Protein AF-A0A8X7MHL4-F1 (afdb_monomer_lite)

Sequence (92 aa):
MGKALRHKARLVAMGNTQRAGIDYGETFSPVARMASLRILLVLAAKFGWIVEQSDVVTAYLNGVLHDTVYMEQPPGFEDGTSDVLLLRRALY

pLDDT: mean 73.44, std 15.22, range [43.0, 97.62]

InterPro domains:
  IPR013103 Reverse transcriptase, RNA-dependent DNA polymerase [PF07727] (4-92)

Organism: NCBI:txid13291

Secondary structure (DSSP, 8-state):
----S----------TTPPTTTTTT--------HHHHHHHHHHHHHHT--------TTGGGG----S--EEPPPTT---SS---EE--S---

Structure (mmCIF, N/CA/C/O backbone):
data_AF-A0A8X7MHL4-F1
#
_entry.id   AF-A0A8X7MHL4-F1
#
loop_
_atom_site.group_PDB
_atom_site.id
_atom_site.type_symbol
_atom_site.label_atom_id
_atom_site.label_alt_id
_atom_site.label_comp_id
_atom_site.label_asym_id
_atom_site.label_entity_id
_atom_site.label_seq_id
_atom_site.pdbx_PDB_ins_code
_atom_site.Cartn_x
_atom_site.Cartn_y
_atom_site.Cartn_z
_atom_site.occupancy
_atom_site.B_iso_or_equiv
_atom_site.auth_seq_id
_atom_site.auth_comp_id
_atom_site.auth_asym_id
_atom_site.auth_atom_id
_atom_site.pdbx_PDB_model_num
ATOM 1 N N . MET A 1 1 ? 21.349 30.747 -8.680 1.00 43.00 1 MET A N 1
ATOM 2 C CA . MET A 1 1 ? 20.839 29.602 -9.468 1.00 43.00 1 MET A CA 1
ATOM 3 C C . MET A 1 1 ? 20.568 28.450 -8.511 1.00 43.00 1 MET A C 1
ATOM 5 O O . MET A 1 1 ? 21.490 28.026 -7.827 1.00 43.00 1 MET A O 1
ATOM 9 N N . GLY A 1 2 ? 19.309 28.028 -8.368 1.00 46.75 2 GLY A N 1
ATOM 10 C CA . GLY A 1 2 ? 18.921 26.975 -7.424 1.00 46.75 2 GLY A CA 1
ATOM 11 C C . GLY A 1 2 ? 19.249 25.590 -7.977 1.00 46.75 2 GLY A C 1
ATOM 12 O O . GLY A 1 2 ? 18.746 25.213 -9.030 1.00 46.75 2 GLY A O 1
ATOM 13 N N . LYS A 1 3 ? 20.109 24.842 -7.282 1.00 59.22 3 LYS A N 1
ATOM 14 C CA . LYS A 1 3 ? 20.404 23.438 -7.592 1.00 59.22 3 LYS A CA 1
ATOM 15 C C . LYS A 1 3 ? 19.164 22.604 -7.249 1.00 59.22 3 LYS A C 1
ATOM 17 O O . LYS A 1 3 ? 18.593 22.792 -6.175 1.00 59.22 3 LYS A O 1
ATOM 22 N N . ALA A 1 4 ? 18.734 21.708 -8.138 1.00 56.72 4 ALA A N 1
ATOM 23 C CA . ALA A 1 4 ? 17.614 20.814 -7.855 1.00 56.72 4 ALA A CA 1
ATOM 24 C C . ALA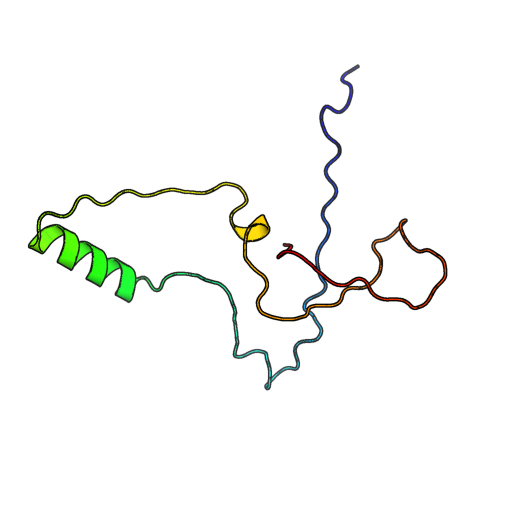 A 1 4 ? 17.930 19.975 -6.603 1.00 56.72 4 ALA A C 1
ATOM 26 O O . ALA A 1 4 ? 18.848 19.162 -6.611 1.00 56.72 4 ALA A O 1
ATOM 27 N N . LEU A 1 5 ? 17.183 20.192 -5.515 1.00 66.25 5 LEU A N 1
ATOM 28 C CA . LEU A 1 5 ? 17.401 19.522 -4.225 1.00 66.25 5 LEU A CA 1
ATOM 29 C C . LEU A 1 5 ? 17.060 18.023 -4.252 1.00 66.25 5 LEU A C 1
ATOM 31 O O . LEU A 1 5 ? 17.471 17.288 -3.358 1.00 66.25 5 LEU A O 1
ATOM 35 N N . ARG A 1 6 ? 16.291 17.559 -5.248 1.00 57.53 6 ARG A N 1
ATOM 36 C CA . ARG A 1 6 ? 15.882 16.156 -5.379 1.00 57.53 6 ARG A CA 1
ATOM 37 C C . ARG A 1 6 ? 15.428 15.846 -6.803 1.00 57.53 6 ARG A C 1
ATOM 39 O O . ARG A 1 6 ? 14.475 16.451 -7.290 1.00 57.53 6 ARG A O 1
ATOM 46 N N . HIS A 1 7 ? 16.053 14.858 -7.436 1.00 67.00 7 HIS A N 1
ATOM 47 C CA . HIS A 1 7 ? 15.539 14.263 -8.668 1.00 67.00 7 HIS A CA 1
ATOM 48 C C . HIS A 1 7 ? 14.431 13.269 -8.298 1.00 67.00 7 HIS A C 1
ATOM 50 O O . HIS A 1 7 ? 14.639 12.372 -7.481 1.00 67.00 7 HIS A O 1
ATOM 56 N N . LYS A 1 8 ? 13.223 13.469 -8.832 1.00 54.62 8 LYS A N 1
ATOM 57 C CA . LYS A 1 8 ? 12.098 12.545 -8.653 1.00 54.62 8 LYS A CA 1
ATOM 58 C C . LYS A 1 8 ? 11.960 11.720 -9.928 1.00 54.62 8 LYS A C 1
ATOM 60 O O . LYS A 1 8 ? 11.561 12.263 -10.950 1.00 54.62 8 LYS A O 1
ATOM 65 N N . ALA A 1 9 ? 12.266 10.432 -9.848 1.00 59.59 9 ALA A N 1
ATOM 66 C CA . ALA A 1 9 ? 11.848 9.451 -10.841 1.00 59.59 9 ALA A CA 1
ATOM 67 C C . ALA A 1 9 ? 10.581 8.756 -10.327 1.00 59.59 9 ALA A C 1
ATOM 69 O O . ALA A 1 9 ? 10.461 8.496 -9.127 1.00 59.59 9 ALA A O 1
ATOM 70 N N . ARG A 1 10 ? 9.617 8.510 -11.215 1.00 59.62 10 ARG A N 1
ATOM 71 C CA . ARG A 1 10 ? 8.440 7.683 -10.931 1.00 59.62 10 ARG A CA 1
ATOM 72 C C . ARG A 1 10 ? 8.574 6.427 -11.771 1.00 59.62 10 ARG A C 1
ATOM 74 O O . ARG A 1 10 ? 8.674 6.534 -12.988 1.00 59.62 10 ARG A O 1
ATOM 81 N N . LEU A 1 11 ? 8.603 5.281 -11.108 1.00 60.25 11 LEU A N 1
ATOM 82 C CA . LEU A 1 11 ? 8.535 3.984 -11.755 1.00 60.25 11 LEU A CA 1
ATOM 83 C C . LEU A 1 11 ? 7.122 3.461 -11.535 1.00 60.25 11 LEU A C 1
ATOM 85 O O . LEU A 1 11 ? 6.711 3.362 -10.381 1.00 60.25 11 LEU A O 1
ATOM 89 N N . VAL A 1 12 ? 6.404 3.207 -12.626 1.00 60.25 12 VAL A N 1
ATOM 90 C CA . VAL A 1 12 ? 5.046 2.666 -12.592 1.00 60.25 1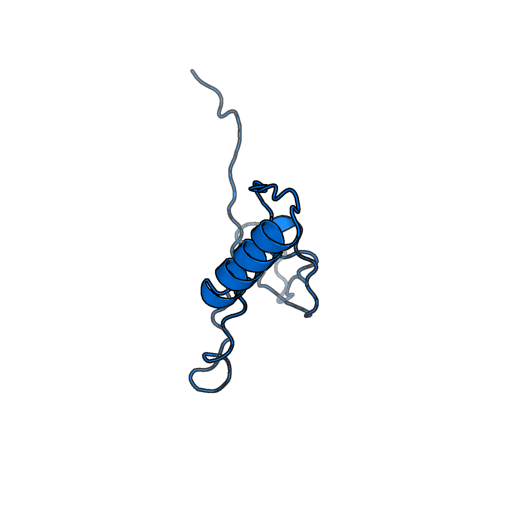2 VAL A CA 1
ATOM 91 C C . VAL A 1 12 ? 5.093 1.261 -13.155 1.00 60.25 12 VAL A C 1
ATOM 93 O O . VAL A 1 12 ? 5.529 1.074 -14.291 1.00 60.25 12 VAL A O 1
ATOM 96 N N . ALA A 1 13 ? 4.681 0.275 -12.361 1.00 61.03 13 ALA A N 1
ATOM 97 C CA . ALA A 1 13 ? 4.506 -1.075 -12.877 1.00 61.03 13 ALA A CA 1
ATOM 98 C C . ALA A 1 13 ? 3.285 -1.069 -13.808 1.00 61.03 13 ALA A C 1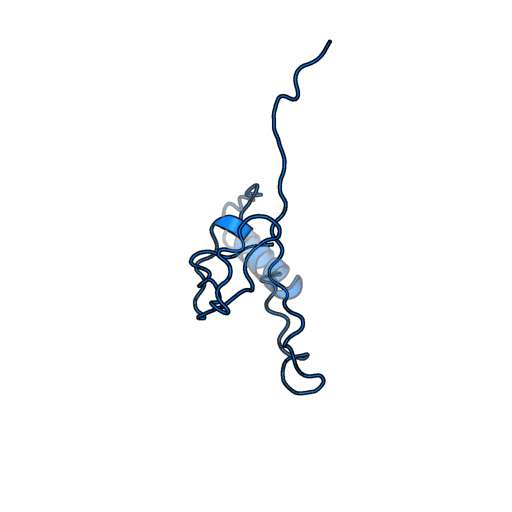
ATOM 100 O O . ALA A 1 13 ? 2.200 -0.630 -13.424 1.00 61.03 13 ALA A O 1
ATOM 101 N N . MET A 1 14 ? 3.453 -1.510 -15.053 1.00 60.47 14 MET A N 1
ATOM 102 C CA . MET A 1 14 ? 2.361 -1.517 -16.022 1.00 60.47 14 MET A CA 1
ATOM 103 C C . MET A 1 14 ? 1.360 -2.627 -15.654 1.00 60.47 14 MET A C 1
ATOM 105 O O . MET A 1 14 ? 1.524 -3.780 -16.028 1.00 60.47 14 MET A O 1
ATOM 109 N N . GLY A 1 15 ? 0.318 -2.289 -14.890 1.00 55.19 15 GLY A N 1
ATOM 110 C CA . GLY A 1 15 ? -0.742 -3.222 -14.470 1.00 55.19 15 GLY A CA 1
ATOM 111 C C . GLY A 1 15 ? -1.757 -3.577 -15.567 1.00 55.19 15 GLY A C 1
ATOM 112 O O . GLY A 1 15 ? -2.844 -4.065 -15.272 1.00 55.19 15 GLY A O 1
ATOM 113 N N . ASN A 1 16 ? -1.449 -3.297 -16.835 1.00 53.94 16 ASN A N 1
ATOM 114 C CA . ASN A 1 16 ? -2.373 -3.448 -17.964 1.00 53.94 16 ASN A CA 1
ATOM 115 C C . ASN A 1 16 ? -2.458 -4.884 -18.515 1.00 53.94 16 ASN A C 1
ATOM 117 O O . ASN A 1 16 ? -3.100 -5.101 -19.540 1.00 53.94 16 ASN A O 1
ATOM 121 N N . THR A 1 17 ? -1.836 -5.861 -17.857 1.00 57.88 17 THR A N 1
ATOM 122 C CA . THR A 1 17 ? -1.956 -7.285 -18.202 1.00 57.88 17 THR A CA 1
ATOM 123 C C . THR A 1 17 ? -3.251 -7.921 -17.697 1.00 57.88 17 THR A C 1
ATOM 125 O O . THR A 1 17 ? -3.544 -9.063 -18.056 1.00 57.88 17 THR A O 1
ATOM 128 N N . GLN A 1 18 ? -4.052 -7.184 -16.920 1.00 56.62 18 GLN A N 1
ATOM 129 C CA . GLN A 1 18 ? -5.388 -7.606 -16.510 1.00 56.62 18 GLN A CA 1
ATOM 130 C C . GLN A 1 18 ? -6.278 -7.843 -17.737 1.00 56.62 18 GLN A C 1
ATOM 132 O O . GLN A 1 18 ? -6.373 -7.005 -18.639 1.00 56.62 18 GLN A O 1
ATOM 137 N N . ARG A 1 19 ? -6.970 -8.984 -17.770 1.00 59.06 19 ARG A N 1
ATOM 138 C CA . ARG A 1 19 ? -7.919 -9.334 -18.831 1.00 59.06 19 ARG A CA 1
ATOM 139 C C . ARG A 1 19 ? -9.331 -8.911 -18.432 1.00 59.06 19 ARG A C 1
ATOM 141 O O . ARG A 1 19 ? -9.836 -9.294 -17.372 1.00 59.06 19 ARG A O 1
ATOM 148 N N . ALA A 1 20 ? -9.988 -8.143 -19.301 1.00 51.69 20 ALA A N 1
ATOM 149 C CA . ALA A 1 20 ? -11.374 -7.723 -19.106 1.00 51.69 20 ALA A CA 1
ATOM 150 C C . ALA A 1 20 ? -12.289 -8.948 -18.927 1.00 51.69 20 ALA A C 1
ATOM 152 O O . ALA A 1 20 ? -12.302 -9.845 -19.767 1.00 51.69 20 ALA A O 1
ATOM 153 N N . GLY A 1 21 ? -13.036 -8.992 -17.819 1.00 57.88 21 GLY A N 1
ATOM 154 C CA . GLY A 1 21 ? -13.932 -10.106 -17.477 1.00 57.88 21 GLY A CA 1
ATOM 155 C C . GLY A 1 21 ? -13.297 -11.272 -16.705 1.00 57.88 21 GLY A C 1
ATOM 156 O O . GLY A 1 21 ? -14.029 -12.180 -16.327 1.00 57.88 21 GLY A O 1
ATOM 157 N N . ILE A 1 22 ? -11.984 -11.242 -16.443 1.00 64.06 22 ILE A N 1
ATOM 158 C CA . ILE A 1 22 ? -11.283 -12.223 -15.593 1.00 64.06 22 ILE A CA 1
ATOM 159 C C . ILE A 1 22 ? -10.723 -11.510 -14.356 1.00 64.06 22 ILE A C 1
ATOM 161 O O . ILE A 1 22 ? -11.158 -11.785 -13.244 1.00 64.06 22 ILE A O 1
ATOM 165 N N . ASP A 1 23 ? -9.859 -10.512 -14.565 1.00 54.31 23 ASP A N 1
ATOM 166 C CA . ASP A 1 23 ? -9.099 -9.863 -13.482 1.00 54.31 23 ASP A CA 1
ATOM 167 C C . ASP A 1 23 ? -9.699 -8.506 -13.061 1.00 54.31 23 ASP A C 1
ATOM 169 O O . ASP A 1 23 ? -9.372 -7.953 -12.016 1.00 54.31 23 ASP A O 1
ATOM 173 N N . TYR A 1 24 ? -10.621 -7.952 -13.861 1.00 54.59 24 TYR A N 1
ATOM 174 C CA . TYR A 1 24 ? -11.199 -6.611 -13.642 1.00 54.59 24 TYR A CA 1
ATOM 175 C C . TYR A 1 24 ? -12.128 -6.535 -12.416 1.00 54.59 24 TYR A C 1
ATOM 177 O O . TYR A 1 24 ? -12.449 -5.441 -11.954 1.00 54.59 24 TYR A O 1
ATOM 185 N N . GLY A 1 25 ? -12.582 -7.680 -11.894 1.00 50.75 25 GLY A N 1
ATOM 186 C CA . GLY A 1 25 ? -13.350 -7.746 -10.647 1.00 50.75 25 GLY A CA 1
ATOM 187 C C . GLY A 1 25 ? -12.479 -7.627 -9.393 1.00 50.75 25 GLY A C 1
ATOM 188 O O . GLY A 1 25 ? -12.986 -7.290 -8.322 1.00 50.75 25 GLY A O 1
ATOM 189 N N . GLU A 1 26 ? -11.173 -7.865 -9.518 1.00 49.22 26 GLU A N 1
ATOM 190 C CA . GLU A 1 26 ? -10.235 -7.861 -8.403 1.00 49.22 26 GLU A CA 1
ATOM 191 C C . GLU A 1 26 ? -9.529 -6.506 -8.304 1.00 49.22 26 GLU A C 1
ATOM 193 O O . GLU A 1 26 ? -8.393 -6.294 -8.724 1.00 49.22 26 GLU A O 1
ATOM 198 N N . THR A 1 27 ? -10.233 -5.529 -7.733 1.00 47.78 27 THR A N 1
ATOM 199 C CA . THR A 1 27 ? -9.605 -4.263 -7.346 1.00 47.78 27 THR A CA 1
ATOM 200 C C . THR A 1 27 ? -8.853 -4.468 -6.028 1.00 47.78 27 THR A C 1
ATOM 202 O O . THR A 1 27 ? -9.418 -4.290 -4.949 1.00 47.78 27 THR A O 1
ATOM 205 N N . PHE A 1 28 ? -7.570 -4.835 -6.095 1.00 53.22 28 PHE A N 1
ATOM 206 C CA . PHE A 1 28 ? -6.679 -4.918 -4.930 1.00 53.22 28 PHE A CA 1
ATOM 207 C C . PHE A 1 28 ? -6.246 -3.523 -4.465 1.00 53.22 28 PHE A C 1
ATOM 209 O O . PHE A 1 28 ? -5.078 -3.149 -4.505 1.00 53.22 28 PHE A O 1
ATOM 216 N N . SER A 1 29 ? -7.208 -2.720 -4.023 1.00 55.78 29 SER A N 1
ATOM 217 C CA . SER A 1 29 ? -6.914 -1.531 -3.236 1.00 55.78 29 SER A CA 1
ATOM 218 C C . SER A 1 29 ? -7.361 -1.806 -1.804 1.00 55.78 29 SER A C 1
ATOM 220 O O . SER A 1 29 ? -8.538 -2.120 -1.601 1.00 55.78 29 SER A O 1
ATOM 222 N N . PRO A 1 30 ? -6.475 -1.711 -0.795 1.00 56.66 30 PRO A N 1
ATOM 223 C CA . PRO A 1 30 ? -6.826 -1.918 0.607 1.00 56.66 30 PRO A CA 1
ATOM 224 C C . PRO A 1 30 ? -7.605 -0.709 1.152 1.00 56.66 30 PRO A C 1
ATOM 226 O O . PRO A 1 30 ? -7.236 -0.097 2.151 1.00 56.66 30 PRO A O 1
ATOM 229 N N . VAL A 1 31 ? -8.691 -0.325 0.480 1.00 65.69 31 VAL A N 1
ATOM 230 C CA . VAL A 1 31 ? -9.600 0.713 0.956 1.00 65.69 31 VAL A CA 1
ATOM 231 C C . VAL A 1 31 ? -10.550 0.059 1.946 1.00 65.69 31 VAL A C 1
ATOM 233 O O . VAL A 1 31 ? -11.410 -0.747 1.580 1.00 65.69 31 VAL A O 1
ATOM 236 N N . ALA A 1 32 ? -10.397 0.403 3.223 1.00 78.94 32 ALA A N 1
ATOM 237 C CA . ALA A 1 32 ? -11.335 -0.025 4.247 1.00 78.94 32 ALA A CA 1
ATOM 238 C C . ALA A 1 32 ? -12.760 0.416 3.871 1.00 78.94 32 ALA A C 1
ATOM 240 O O . ALA A 1 32 ? -13.013 1.574 3.532 1.00 78.94 32 ALA A O 1
ATOM 241 N N . ARG A 1 33 ? -13.724 -0.508 3.948 1.00 84.94 33 ARG A N 1
ATOM 242 C CA . ARG A 1 33 ? -15.130 -0.183 3.686 1.00 84.94 33 ARG A CA 1
ATOM 243 C C . ARG A 1 33 ? -15.666 0.722 4.794 1.00 84.94 33 ARG A C 1
ATOM 245 O O . ARG A 1 33 ? -15.545 0.401 5.976 1.00 84.94 33 ARG A O 1
ATOM 252 N N . MET A 1 34 ? -16.365 1.794 4.418 1.00 86.44 34 MET A N 1
ATOM 253 C CA . MET A 1 34 ? -16.959 2.734 5.382 1.00 86.44 34 MET A CA 1
ATOM 254 C C . MET A 1 34 ? -17.928 2.067 6.366 1.00 86.44 34 MET A C 1
ATOM 256 O O . MET A 1 34 ? -18.006 2.479 7.520 1.00 86.44 34 MET A O 1
ATOM 260 N N . ALA A 1 35 ? -18.654 1.029 5.937 1.00 90.12 35 ALA A N 1
ATOM 261 C CA . ALA A 1 35 ? -19.525 0.258 6.823 1.00 90.12 35 ALA A CA 1
ATOM 262 C C . ALA A 1 35 ? -18.728 -0.424 7.950 1.00 90.12 35 ALA A C 1
ATOM 264 O O . ALA A 1 35 ? -19.088 -0.298 9.118 1.00 90.12 35 ALA A O 1
ATOM 265 N N . SER A 1 36 ? -17.610 -1.070 7.611 1.00 91.19 36 SER A N 1
ATOM 266 C CA . SER A 1 36 ? -16.707 -1.706 8.576 1.00 91.19 36 SER A CA 1
ATOM 267 C C . SER A 1 36 ? -16.088 -0.685 9.532 1.00 91.19 36 SER A C 1
ATOM 269 O O . SER A 1 36 ? -16.070 -0.916 10.738 1.00 91.19 36 SER A O 1
ATOM 271 N N . LEU A 1 37 ? -15.656 0.473 9.018 1.00 90.94 37 LEU A N 1
ATOM 272 C CA . LEU A 1 37 ? -15.104 1.549 9.845 1.00 90.94 37 LEU A CA 1
ATOM 273 C C . LEU A 1 37 ? -16.130 2.074 10.862 1.00 90.94 37 LEU A C 1
ATOM 275 O O . LEU A 1 37 ? -15.808 2.244 12.034 1.00 90.94 37 LEU A O 1
ATOM 279 N N . ARG A 1 38 ? -17.386 2.281 10.446 1.00 94.00 38 ARG A N 1
ATOM 280 C CA . ARG A 1 38 ? -18.463 2.718 11.353 1.00 94.00 38 ARG A CA 1
ATOM 281 C C . ARG A 1 38 ? -18.737 1.699 12.456 1.00 94.00 38 ARG A C 1
ATOM 283 O O . ARG A 1 38 ? -18.904 2.098 13.602 1.00 94.00 38 ARG A O 1
ATOM 290 N N . ILE A 1 39 ? -18.757 0.405 12.129 1.00 95.62 39 ILE A N 1
ATOM 291 C CA . ILE A 1 39 ? -18.933 -0.662 13.128 1.00 95.62 39 ILE A CA 1
ATOM 292 C C . ILE A 1 39 ? -17.796 -0.615 14.156 1.00 95.62 39 ILE A C 1
ATOM 294 O O . ILE A 1 39 ? -18.065 -0.636 15.355 1.00 95.62 39 ILE A O 1
ATOM 298 N N . LEU A 1 40 ? -16.545 -0.488 13.701 1.00 94.44 40 LEU A N 1
ATOM 299 C CA . LEU A 1 40 ? -15.380 -0.376 14.581 1.00 94.44 40 LEU A CA 1
ATOM 300 C C . LEU A 1 40 ? -15.500 0.825 15.534 1.00 94.44 40 LEU A C 1
ATOM 302 O O . LEU A 1 40 ? -15.285 0.680 16.733 1.00 94.44 40 LEU A O 1
ATOM 306 N N . LEU A 1 41 ? -15.899 1.992 15.017 1.00 95.56 41 LEU A N 1
ATOM 307 C CA . LEU A 1 41 ? -16.082 3.208 15.816 1.00 95.56 41 LEU A CA 1
ATOM 308 C C . LEU A 1 41 ? -17.215 3.072 16.844 1.00 95.56 41 LEU A C 1
ATOM 310 O O . LEU A 1 41 ? -17.066 3.519 17.978 1.00 95.56 41 LEU A O 1
ATOM 314 N N . VAL A 1 42 ? -18.327 2.422 16.484 1.00 97.12 42 VAL A N 1
ATOM 315 C CA . VAL A 1 42 ? -19.425 2.137 17.425 1.00 97.12 42 VAL A CA 1
ATOM 316 C C . VAL A 1 42 ? -18.960 1.210 18.548 1.00 97.12 42 VAL A C 1
ATOM 318 O O . VAL A 1 42 ? -19.297 1.440 19.708 1.00 97.12 42 VAL A O 1
ATOM 321 N N . LEU A 1 43 ? -18.168 0.182 18.229 1.00 97.25 43 LEU A N 1
ATOM 322 C CA . LEU A 1 43 ? -17.586 -0.707 19.237 1.00 97.25 43 LEU A CA 1
ATOM 323 C C . LEU A 1 43 ? -16.622 0.054 20.148 1.00 97.25 43 LEU A C 1
ATOM 325 O O . LEU A 1 43 ? -16.729 -0.062 21.366 1.00 97.25 43 LEU A O 1
ATOM 329 N N . ALA A 1 44 ? -15.750 0.884 19.575 1.00 96.75 44 ALA A N 1
ATOM 330 C CA . ALA A 1 44 ? -14.832 1.706 20.348 1.00 96.75 44 ALA A CA 1
ATOM 331 C C . ALA A 1 44 ? -15.582 2.632 21.318 1.00 96.75 44 ALA A C 1
ATOM 333 O O . ALA A 1 44 ? -15.264 2.657 22.503 1.00 96.75 44 ALA A O 1
ATOM 334 N N . ALA A 1 45 ? -16.643 3.302 20.858 1.00 96.44 45 ALA A N 1
ATOM 335 C CA . ALA A 1 45 ? -17.479 4.143 21.712 1.00 96.44 45 ALA A CA 1
ATOM 336 C C . ALA A 1 45 ? -18.196 3.338 22.812 1.00 96.44 45 ALA A C 1
ATOM 338 O O . ALA A 1 45 ? -18.265 3.781 23.956 1.00 96.44 45 ALA A O 1
ATOM 339 N N . LYS A 1 46 ? -18.701 2.137 22.489 1.00 97.62 46 LYS A N 1
ATOM 340 C CA . LYS A 1 46 ? -19.396 1.255 23.442 1.00 97.62 46 LYS A CA 1
ATOM 341 C C . LYS A 1 46 ? -18.477 0.744 24.553 1.00 97.62 46 LYS A C 1
ATOM 343 O O . LYS A 1 46 ? -18.920 0.613 25.689 1.00 97.62 46 LYS A O 1
ATOM 348 N N . PHE A 1 47 ? -17.233 0.416 24.219 1.00 97.44 47 PHE A N 1
ATOM 349 C CA . PHE A 1 47 ? -16.270 -0.177 25.149 1.00 97.44 47 PHE A CA 1
ATOM 350 C C . PHE A 1 47 ? -15.255 0.831 25.707 1.00 97.44 47 PHE A C 1
ATOM 352 O O . PHE A 1 47 ? -14.363 0.437 26.455 1.00 97.44 47 PHE A O 1
ATOM 359 N N . GLY A 1 48 ? -15.382 2.118 25.365 1.00 95.62 48 GLY A N 1
ATOM 360 C CA . GLY A 1 48 ? -14.464 3.167 25.811 1.00 95.62 48 GLY A CA 1
ATOM 361 C C . GLY A 1 48 ? -13.044 3.015 25.259 1.00 95.62 48 GLY A C 1
ATOM 362 O O . GLY A 1 48 ? -12.087 3.389 25.932 1.00 95.62 48 GLY A O 1
ATOM 363 N N . TRP A 1 49 ? -12.880 2.432 24.068 1.00 97.50 49 TRP A N 1
ATOM 364 C CA . TRP A 1 49 ? -11.567 2.288 23.440 1.00 97.50 49 TRP A CA 1
ATOM 365 C C . TRP A 1 49 ? -11.071 3.617 22.879 1.00 97.50 49 TRP A C 1
ATOM 367 O O . TRP A 1 49 ? -11.830 4.390 22.291 1.00 97.50 49 TRP A O 1
ATOM 377 N N . ILE A 1 50 ? -9.767 3.844 23.010 1.00 94.19 50 ILE A N 1
ATOM 378 C CA . ILE A 1 50 ? -9.082 4.965 22.375 1.00 94.19 50 ILE A CA 1
ATOM 379 C C . ILE A 1 50 ? -8.870 4.617 20.901 1.00 94.19 50 ILE A C 1
ATOM 381 O O . ILE A 1 50 ? -8.377 3.537 20.576 1.00 94.19 50 ILE A O 1
ATOM 385 N N . VAL A 1 51 ? -9.257 5.532 20.014 1.00 92.56 51 VAL A N 1
ATOM 386 C CA . VAL A 1 51 ? -9.036 5.407 18.571 1.00 92.56 51 VAL A CA 1
ATOM 387 C C . VAL A 1 51 ? -7.987 6.420 18.149 1.00 92.56 51 VAL A C 1
ATOM 389 O O . VAL A 1 51 ? -8.163 7.619 18.354 1.00 92.56 51 VAL A O 1
ATOM 392 N N . GLU A 1 52 ? -6.925 5.932 17.519 1.00 91.00 52 GLU A N 1
ATOM 393 C CA . GLU A 1 52 ? -5.864 6.754 16.947 1.00 91.00 52 GLU A CA 1
ATOM 394 C C . GLU A 1 52 ? -5.820 6.553 15.431 1.00 91.00 52 GLU A C 1
ATOM 396 O O . GLU A 1 52 ? -5.963 5.437 14.927 1.00 91.00 52 GLU A O 1
ATOM 401 N N . GLN A 1 53 ? -5.635 7.644 14.691 1.00 87.12 53 GLN A N 1
ATOM 402 C CA . GLN A 1 53 ? -5.473 7.621 13.242 1.00 87.12 53 GLN A C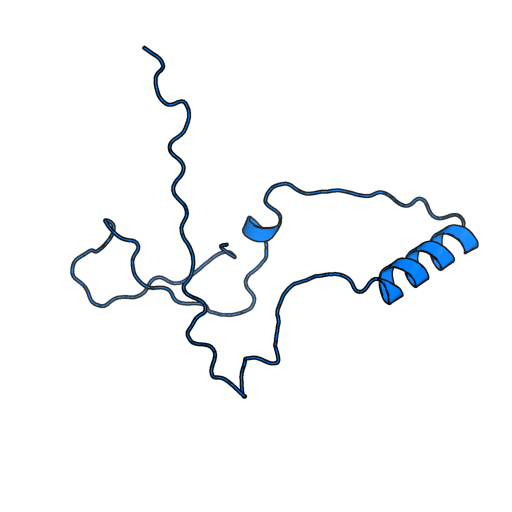A 1
ATOM 403 C C . GLN A 1 53 ? -4.017 7.933 12.899 1.00 87.12 53 GLN A C 1
ATOM 405 O O . GLN A 1 53 ? -3.464 8.925 13.366 1.00 87.12 53 GLN A O 1
ATOM 410 N N . SER A 1 54 ? -3.405 7.112 12.048 1.00 82.75 54 SER A N 1
ATOM 411 C CA . SER A 1 54 ? -2.079 7.373 11.485 1.00 82.75 54 SER A CA 1
ATOM 412 C C . SER A 1 54 ? -2.154 7.369 9.964 1.00 82.75 54 SER A C 1
ATOM 414 O O . SER A 1 54 ? -2.501 6.356 9.361 1.00 82.75 54 SER A O 1
ATOM 416 N N . ASP A 1 55 ? -1.833 8.506 9.351 1.00 82.31 55 ASP A N 1
ATOM 417 C CA . ASP A 1 55 ? -1.635 8.618 7.906 1.00 82.31 55 ASP A CA 1
ATOM 418 C C . ASP A 1 55 ? -0.143 8.440 7.594 1.00 82.31 55 ASP A C 1
ATOM 420 O O . ASP A 1 55 ? 0.689 9.285 7.935 1.00 82.31 55 ASP A O 1
ATOM 424 N N . VAL A 1 56 ? 0.217 7.297 7.010 1.00 76.00 56 VAL A N 1
ATOM 425 C CA . VAL A 1 56 ? 1.614 6.957 6.721 1.00 76.00 56 VAL A CA 1
ATOM 426 C C . VAL A 1 56 ? 1.968 7.408 5.310 1.00 76.00 56 VAL A C 1
ATOM 428 O O . VAL A 1 56 ? 1.571 6.804 4.308 1.00 76.00 56 VAL A O 1
ATOM 431 N N . VAL A 1 57 ? 2.810 8.437 5.227 1.00 74.69 57 VAL A N 1
ATOM 432 C CA . VAL A 1 57 ? 3.403 8.875 3.962 1.00 74.69 57 VAL A CA 1
ATOM 433 C C . VAL A 1 57 ? 4.187 7.700 3.372 1.00 74.69 57 VAL A C 1
ATOM 435 O O . VAL A 1 57 ? 5.082 7.165 4.019 1.00 74.69 57 VAL A O 1
ATOM 438 N N . THR A 1 58 ? 3.872 7.299 2.137 1.00 66.44 58 THR A N 1
ATOM 439 C CA . THR A 1 58 ? 4.464 6.135 1.436 1.00 66.44 58 THR A CA 1
ATOM 440 C C . THR A 1 58 ? 4.092 4.741 1.962 1.00 66.44 58 THR A C 1
ATOM 442 O O . THR A 1 58 ? 4.835 3.787 1.736 1.00 66.44 58 THR A O 1
ATOM 445 N N . ALA A 1 59 ? 2.920 4.573 2.586 1.00 65.38 59 ALA A N 1
ATOM 446 C CA . ALA A 1 59 ? 2.413 3.250 2.988 1.00 65.38 59 ALA A CA 1
ATOM 447 C C . ALA A 1 59 ? 2.480 2.192 1.861 1.00 65.38 59 ALA A C 1
ATOM 449 O O . ALA A 1 59 ? 2.812 1.037 2.113 1.00 65.38 59 ALA A O 1
ATOM 450 N N . TYR A 1 60 ? 2.265 2.607 0.607 1.00 63.28 60 TYR A N 1
ATOM 451 C CA . TYR A 1 60 ? 2.341 1.737 -0.571 1.00 63.28 60 TYR A CA 1
ATOM 452 C C . TYR A 1 60 ? 3.743 1.154 -0.832 1.00 63.28 60 TYR A C 1
ATOM 454 O O . TYR A 1 60 ? 3.837 0.019 -1.273 1.00 63.28 60 TYR A O 1
ATOM 462 N N . LEU A 1 61 ? 4.832 1.864 -0.502 1.00 64.06 61 LEU A N 1
ATOM 463 C CA . LEU A 1 61 ? 6.211 1.373 -0.704 1.00 64.06 61 LEU A CA 1
ATOM 464 C C . LEU A 1 61 ? 6.630 0.299 0.310 1.00 64.06 61 LEU A C 1
ATOM 466 O O . LEU A 1 61 ? 7.675 -0.337 0.154 1.00 64.06 61 LEU A O 1
ATOM 470 N N . ASN A 1 62 ? 5.847 0.136 1.377 1.00 64.50 62 ASN A N 1
ATOM 471 C CA . ASN A 1 62 ? 6.118 -0.801 2.464 1.00 64.50 62 ASN A CA 1
ATOM 472 C C . ASN A 1 62 ? 5.132 -1.977 2.482 1.00 64.50 62 ASN A C 1
ATOM 474 O O . ASN A 1 62 ? 5.200 -2.811 3.382 1.00 64.50 62 ASN A O 1
ATOM 478 N N . GLY A 1 63 ? 4.237 -2.061 1.492 1.00 65.62 63 GLY A N 1
ATOM 479 C CA . GLY A 1 63 ? 3.383 -3.225 1.308 1.00 65.62 63 GLY A CA 1
ATOM 480 C C . GLY A 1 63 ? 4.223 -4.452 0.962 1.00 65.62 63 GLY A C 1
ATOM 481 O O . GLY A 1 63 ? 5.033 -4.419 0.029 1.00 65.62 63 GLY A O 1
ATOM 482 N N . VAL A 1 64 ? 4.034 -5.534 1.719 1.00 67.69 64 VAL A N 1
ATOM 483 C CA . VAL A 1 64 ? 4.563 -6.847 1.347 1.00 67.69 64 VAL A CA 1
ATOM 484 C C . VAL A 1 64 ? 3.820 -7.294 0.095 1.00 67.69 64 VAL A C 1
ATOM 486 O O . VAL A 1 64 ? 2.593 -7.356 0.085 1.00 67.69 64 VAL A O 1
ATOM 489 N N . LEU A 1 65 ? 4.569 -7.574 -0.967 1.00 69.12 65 LEU A N 1
ATOM 490 C CA . LEU A 1 65 ? 4.007 -8.134 -2.183 1.00 69.12 65 LEU A CA 1
ATOM 491 C C . LEU A 1 65 ? 3.862 -9.643 -1.967 1.00 69.12 65 LEU A C 1
ATOM 493 O O . LEU A 1 65 ? 4.861 -10.350 -1.855 1.00 69.12 65 LEU A O 1
ATOM 497 N N . HIS A 1 66 ? 2.626 -10.114 -1.810 1.00 69.62 66 HIS A N 1
ATOM 498 C CA . HIS A 1 66 ? 2.350 -11.543 -1.646 1.00 69.62 66 HIS A CA 1
ATOM 499 C C . HIS A 1 66 ? 2.489 -12.305 -2.970 1.00 69.62 66 HIS A C 1
ATOM 501 O O . HIS A 1 66 ? 2.850 -13.480 -2.966 1.00 69.62 66 HIS A O 1
ATOM 507 N N . ASP A 1 67 ? 2.271 -11.609 -4.084 1.00 73.56 67 ASP A N 1
ATOM 508 C CA . ASP A 1 67 ? 2.347 -12.156 -5.431 1.00 73.56 67 ASP A CA 1
ATOM 509 C C . ASP A 1 67 ? 3.696 -11.871 -6.097 1.00 73.56 67 ASP A C 1
ATOM 511 O O . ASP A 1 67 ? 4.370 -10.877 -5.825 1.00 73.56 67 ASP A O 1
ATOM 515 N N . THR A 1 68 ? 4.095 -12.748 -7.017 1.00 76.75 68 THR A N 1
ATOM 516 C CA . THR A 1 68 ? 5.290 -12.535 -7.842 1.00 76.75 68 THR A CA 1
ATOM 517 C C . THR A 1 68 ? 4.918 -11.648 -9.026 1.00 76.75 68 THR A C 1
ATOM 519 O O . THR A 1 68 ? 4.246 -12.100 -9.949 1.00 76.75 68 THR A O 1
ATOM 522 N N . VAL A 1 69 ? 5.358 -10.389 -9.009 1.00 74.25 69 VAL A N 1
ATOM 523 C CA . VAL A 1 69 ? 5.106 -9.435 -10.099 1.00 74.25 69 VAL A CA 1
ATOM 524 C C . VAL A 1 69 ? 6.396 -9.175 -10.864 1.00 74.25 69 VAL A C 1
ATOM 526 O O . VAL A 1 69 ? 7.403 -8.781 -10.277 1.00 74.25 69 VAL A O 1
ATOM 529 N N . TYR A 1 70 ? 6.355 -9.365 -12.179 1.00 80.56 70 TYR A N 1
ATOM 530 C CA . TYR A 1 70 ? 7.435 -8.991 -13.088 1.00 80.56 70 TYR A CA 1
ATOM 531 C C . TYR A 1 70 ? 7.108 -7.672 -13.786 1.00 80.56 70 TYR A C 1
ATOM 533 O O . TYR A 1 70 ? 5.939 -7.353 -14.003 1.00 80.56 70 TYR A O 1
ATOM 541 N N . MET A 1 71 ? 8.134 -6.910 -14.150 1.00 77.75 71 MET A N 1
ATOM 542 C CA . M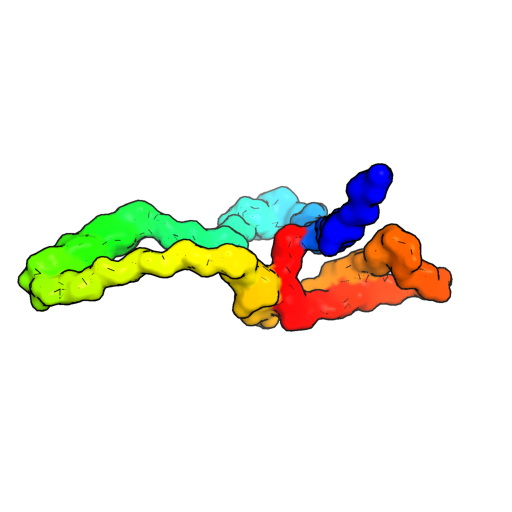ET A 1 71 ? 7.994 -5.667 -14.899 1.00 77.75 71 MET A CA 1
ATOM 543 C C . MET A 1 71 ? 9.061 -5.540 -15.984 1.00 77.75 71 MET A C 1
ATOM 545 O O . MET A 1 71 ? 10.155 -6.089 -15.859 1.00 77.75 71 MET A O 1
ATOM 549 N N . GLU A 1 72 ? 8.753 -4.788 -17.034 1.00 81.50 72 GLU A N 1
ATOM 550 C CA . GLU A 1 72 ? 9.737 -4.416 -18.050 1.00 81.50 72 GLU A CA 1
ATOM 551 C C . GLU A 1 72 ? 10.857 -3.555 -17.451 1.00 81.50 72 GLU A C 1
ATOM 553 O O . GLU A 1 72 ? 10.688 -2.896 -16.416 1.00 81.50 72 GLU A O 1
ATOM 558 N N . GLN A 1 73 ? 12.016 -3.564 -18.110 1.00 82.88 73 GLN A N 1
ATOM 559 C CA . GLN A 1 73 ? 13.141 -2.733 -17.701 1.00 82.88 73 GLN A CA 1
ATOM 560 C C . GLN A 1 73 ? 12.766 -1.241 -17.820 1.00 82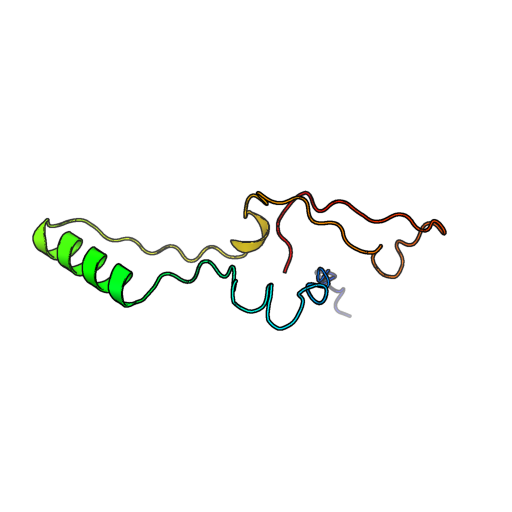.88 73 GLN A C 1
ATOM 562 O O . GLN A 1 73 ? 12.154 -0.837 -18.810 1.00 82.88 73 GLN A O 1
ATOM 567 N N . PRO A 1 74 ? 13.094 -0.401 -16.819 1.00 81.19 74 PRO A N 1
ATOM 568 C CA . PRO A 1 74 ? 12.807 1.023 -16.881 1.00 81.19 74 PRO A CA 1
ATOM 569 C C . PRO A 1 74 ? 13.552 1.688 -18.047 1.00 81.19 74 PRO A C 1
ATOM 571 O O . PRO A 1 74 ? 14.711 1.341 -18.286 1.00 81.19 74 PRO A O 1
ATOM 574 N N . PRO A 1 75 ? 12.968 2.714 -18.689 1.00 80.81 75 PRO A N 1
ATOM 575 C CA . PRO A 1 75 ? 13.664 3.476 -19.720 1.00 80.81 75 PRO A CA 1
ATOM 576 C C . PRO A 1 75 ? 15.009 4.017 -19.217 1.00 80.81 75 PRO A C 1
ATOM 578 O O . PRO A 1 75 ? 15.066 4.684 -18.177 1.00 80.81 75 PRO A O 1
ATOM 581 N N . GLY A 1 76 ? 16.088 3.739 -19.949 1.00 84.62 76 GLY A N 1
ATOM 582 C CA . GLY A 1 76 ? 17.455 4.129 -19.590 1.00 84.62 76 GLY A CA 1
ATOM 583 C C . GLY A 1 76 ? 18.176 3.165 -18.642 1.00 84.62 76 GLY A C 1
ATOM 584 O O . GLY A 1 76 ? 19.311 3.443 -18.257 1.00 84.62 76 GLY A O 1
ATOM 585 N N . PHE A 1 77 ? 17.536 2.056 -18.269 1.00 80.81 77 PHE A N 1
ATOM 586 C CA . PHE A 1 77 ? 18.147 0.932 -17.556 1.00 80.81 77 PHE A CA 1
ATOM 587 C C . PHE A 1 77 ? 18.193 -0.338 -18.416 1.00 80.81 77 PHE A C 1
ATOM 589 O O . PHE A 1 77 ? 18.561 -1.384 -17.890 1.00 80.81 77 PHE A O 1
ATOM 596 N N . GLU A 1 78 ? 17.836 -0.256 -19.705 1.00 87.56 78 GLU A N 1
ATOM 597 C CA . GLU A 1 78 ? 17.884 -1.405 -20.605 1.00 87.56 78 GLU A CA 1
ATOM 598 C C . GLU A 1 78 ? 19.329 -1.890 -20.795 1.00 87.56 78 GLU A C 1
ATOM 600 O O . GLU A 1 78 ? 20.205 -1.137 -21.224 1.00 87.56 78 GLU A O 1
ATOM 605 N N . ASP A 1 79 ? 19.582 -3.165 -20.512 1.00 88.62 79 ASP A N 1
ATOM 606 C CA . ASP A 1 79 ? 20.891 -3.807 -20.695 1.00 88.62 79 ASP A CA 1
ATOM 607 C C . ASP A 1 79 ? 21.055 -4.499 -22.064 1.00 88.62 79 ASP A C 1
ATOM 609 O O . ASP A 1 79 ? 22.068 -5.147 -22.333 1.00 88.62 79 ASP A O 1
ATOM 613 N N . GLY A 1 80 ? 20.069 -4.337 -22.951 1.00 85.88 80 GLY A N 1
ATOM 614 C CA . GLY A 1 80 ? 20.034 -4.946 -24.282 1.00 85.88 80 GLY A CA 1
ATOM 615 C C . GLY A 1 80 ? 19.525 -6.389 -24.297 1.00 85.88 80 GLY A C 1
ATOM 616 O O . GLY A 1 80 ? 19.484 -7.004 -25.364 1.00 85.88 80 GLY A O 1
ATOM 617 N N . THR A 1 81 ? 19.124 -6.930 -23.145 1.00 88.50 81 THR A N 1
ATOM 618 C CA . THR A 1 81 ? 18.461 -8.234 -23.051 1.00 88.50 81 THR A CA 1
ATOM 619 C C . THR A 1 81 ? 16.940 -8.099 -23.178 1.00 88.50 81 THR A C 1
ATOM 621 O O . THR A 1 81 ? 16.376 -7.007 -23.125 1.00 88.50 81 THR A O 1
ATOM 624 N N . SER A 1 82 ? 16.259 -9.235 -23.338 1.00 82.75 82 SER A N 1
ATOM 625 C CA . SER A 1 82 ? 14.798 -9.330 -23.230 1.00 82.75 82 SER A CA 1
ATOM 626 C C . SER A 1 82 ? 14.334 -9.665 -21.806 1.00 82.75 82 SER A C 1
ATOM 628 O O . SER A 1 82 ? 13.221 -10.163 -21.630 1.00 82.75 82 SER A O 1
ATOM 630 N N . ASP A 1 83 ? 15.191 -9.472 -20.801 1.00 83.81 83 ASP A N 1
ATOM 631 C CA . ASP A 1 83 ? 14.890 -9.864 -19.429 1.00 83.81 83 ASP A CA 1
ATOM 632 C C . ASP A 1 83 ? 13.894 -8.904 -18.774 1.00 83.81 83 ASP A C 1
ATOM 634 O O . ASP A 1 83 ? 13.823 -7.712 -19.088 1.00 83.81 83 ASP A O 1
ATOM 638 N N . VAL A 1 84 ? 13.128 -9.447 -17.828 1.00 81.00 84 VAL A N 1
ATOM 639 C CA . VAL A 1 84 ? 12.155 -8.718 -17.008 1.00 81.00 84 VAL A CA 1
ATOM 640 C C . VAL A 1 84 ? 12.625 -8.657 -15.558 1.00 81.00 84 VAL A C 1
ATOM 642 O O . VAL A 1 84 ? 13.259 -9.579 -15.044 1.00 81.00 84 VAL A O 1
ATOM 645 N N . LEU A 1 85 ? 12.296 -7.571 -14.864 1.00 81.75 85 LEU A N 1
ATOM 646 C CA . LEU A 1 85 ? 12.678 -7.357 -13.472 1.00 81.75 85 LEU A CA 1
ATOM 647 C C . LEU A 1 85 ? 11.623 -7.925 -12.524 1.00 81.75 85 LEU A C 1
ATOM 649 O O . LEU A 1 85 ? 10.430 -7.685 -12.692 1.00 81.75 85 LEU A O 1
ATOM 653 N N . LEU A 1 86 ? 12.063 -8.636 -11.484 1.00 81.12 86 LEU A N 1
ATOM 654 C CA . LEU A 1 86 ? 11.188 -9.079 -10.399 1.00 81.12 86 LEU A CA 1
ATOM 655 C C . LEU A 1 86 ? 10.978 -7.956 -9.383 1.00 81.12 86 LEU A C 1
ATOM 657 O O . LEU A 1 86 ? 11.932 -7.436 -8.791 1.00 81.12 86 LEU A O 1
ATOM 661 N N . LEU A 1 87 ? 9.717 -7.655 -9.103 1.00 76.31 87 LEU A N 1
ATOM 662 C CA . LEU A 1 87 ? 9.349 -6.651 -8.133 1.00 76.31 87 LEU A CA 1
ATOM 663 C C . LEU A 1 87 ? 9.413 -7.201 -6.700 1.00 76.31 87 LEU A C 1
ATOM 665 O O . LEU A 1 87 ? 8.637 -8.065 -6.309 1.00 76.31 87 LEU A O 1
ATOM 669 N N . ARG A 1 88 ? 10.340 -6.676 -5.889 1.00 75.38 88 ARG A N 1
ATOM 670 C CA . ARG A 1 88 ? 10.534 -7.115 -4.490 1.00 75.38 88 ARG A CA 1
ATOM 671 C C . ARG A 1 88 ? 9.651 -6.397 -3.466 1.00 75.38 88 ARG A C 1
ATOM 673 O O . ARG A 1 88 ? 9.551 -6.851 -2.330 1.00 75.38 88 ARG A O 1
ATOM 680 N N . ARG A 1 89 ? 9.088 -5.240 -3.820 1.00 69.75 89 ARG A N 1
ATOM 681 C CA . ARG A 1 89 ? 8.234 -4.403 -2.959 1.00 69.75 89 ARG A CA 1
ATOM 682 C C . ARG A 1 89 ? 7.167 -3.743 -3.810 1.00 69.75 89 ARG A C 1
ATOM 684 O O . ARG A 1 89 ? 7.450 -3.420 -4.957 1.00 69.75 89 ARG A O 1
ATOM 691 N N . ALA A 1 90 ? 5.989 -3.501 -3.247 1.00 66.38 90 ALA A N 1
ATOM 692 C CA . ALA A 1 90 ? 4.937 -2.800 -3.969 1.00 66.38 90 ALA A CA 1
ATOM 693 C C . ALA A 1 90 ? 5.418 -1.419 -4.469 1.00 66.38 90 ALA A C 1
ATOM 695 O O . ALA A 1 90 ? 6.064 -0.654 -3.745 1.00 66.38 90 ALA A O 1
ATOM 696 N N . LEU A 1 91 ? 5.127 -1.137 -5.739 1.00 65.38 91 LEU A N 1
ATOM 697 C CA . LEU A 1 91 ? 5.338 0.154 -6.394 1.00 65.38 91 LEU A CA 1
ATOM 698 C C . LEU A 1 91 ? 3.986 0.830 -6.636 1.00 65.38 91 LEU A C 1
ATOM 700 O O . LEU A 1 91 ? 2.938 0.207 -6.472 1.00 65.38 91 LEU A O 1
ATOM 704 N N . TYR A 1 92 ? 4.038 2.116 -6.976 1.00 56.31 92 TYR A N 1
ATOM 705 C CA . TYR A 1 92 ? 2.876 2.868 -7.449 1.00 56.31 92 TYR A CA 1
ATOM 706 C C . TYR A 1 92 ? 2.619 2.585 -8.929 1.00 56.31 92 TYR A C 1
ATOM 708 O O . TYR A 1 92 ? 3.620 2.360 -9.642 1.00 56.31 92 TYR A O 1
#

Foldseek 3Di:
DDDDPDDDDADDAPPVPDDPPPCVVDPPDPDDDPVVVVVVVVVCVVVVNDDDDDDDDPPQQADQDPDWDWGCQPVPRDPPDPDIDTDGGGGD

Radius of gyration: 19.89 Å; chains: 1; bounding box: 40×42×50 Å